Protein AF-A0AAJ2PXZ3-F1 (afdb_monomer_lite)

Structure (mmCIF, N/CA/C/O backbone):
data_AF-A0AAJ2PXZ3-F1
#
_entry.id   AF-A0AAJ2PXZ3-F1
#
loop_
_atom_site.group_PDB
_atom_site.id
_atom_site.type_symbol
_atom_site.label_atom_id
_atom_site.label_alt_id
_atom_site.label_comp_id
_atom_site.label_asym_id
_atom_site.label_entity_id
_atom_site.label_seq_id
_atom_site.pdbx_PDB_ins_code
_atom_site.Cartn_x
_atom_site.Cartn_y
_atom_site.Cartn_z
_atom_site.occupancy
_atom_site.B_iso_or_equiv
_atom_site.auth_seq_id
_atom_site.auth_comp_id
_atom_site.auth_asym_id
_atom_site.auth_atom_id
_atom_site.pdbx_PDB_model_num
ATOM 1 N N . ALA A 1 1 ? -9.334 14.012 -3.898 1.00 64.06 1 ALA A N 1
ATOM 2 C CA . ALA A 1 1 ? -9.046 13.664 -5.308 1.00 64.06 1 ALA A CA 1
ATOM 3 C C . ALA A 1 1 ? -7.714 14.247 -5.793 1.00 64.06 1 ALA A C 1
ATOM 5 O O . ALA A 1 1 ? -6.813 13.466 -6.058 1.00 64.06 1 ALA A O 1
ATOM 6 N N . ARG A 1 2 ? -7.528 15.579 -5.857 1.00 86.06 2 ARG A N 1
ATOM 7 C CA . ARG A 1 2 ? -6.289 16.200 -6.389 1.00 86.06 2 ARG A CA 1
ATOM 8 C C . ARG A 1 2 ? -4.964 15.686 -5.774 1.00 86.06 2 ARG A C 1
ATOM 10 O O . ARG A 1 2 ? -4.062 15.410 -6.557 1.00 86.06 2 ARG A O 1
ATOM 17 N N . PRO A 1 3 ? -4.843 15.476 -4.445 1.00 91.19 3 PRO A N 1
ATOM 18 C CA . PRO A 1 3 ? -3.608 14.946 -3.852 1.00 91.19 3 PRO A CA 1
ATOM 19 C C . PRO A 1 3 ? -3.282 13.513 -4.287 1.00 91.19 3 PRO A C 1
ATOM 21 O O . PRO A 1 3 ? -2.124 13.197 -4.515 1.00 91.19 3 PRO A O 1
ATOM 24 N N . LEU A 1 4 ? -4.299 12.661 -4.464 1.00 95.38 4 LEU A N 1
ATOM 25 C CA . LEU A 1 4 ? -4.106 11.270 -4.884 1.00 95.38 4 LEU A CA 1
ATOM 26 C C . LEU A 1 4 ? -3.567 11.189 -6.313 1.00 95.38 4 LEU A C 1
ATOM 28 O O . LEU A 1 4 ? -2.643 10.431 -6.574 1.00 95.38 4 LEU A O 1
ATOM 32 N N . HIS A 1 5 ? -4.115 11.994 -7.229 1.00 96.44 5 HIS A N 1
ATOM 33 C CA . HIS A 1 5 ? -3.621 12.054 -8.606 1.00 96.44 5 HIS A CA 1
ATOM 34 C C . HIS A 1 5 ? -2.199 12.610 -8.681 1.00 96.44 5 HIS A C 1
ATOM 36 O O . HIS A 1 5 ? -1.403 12.112 -9.468 1.00 96.44 5 HIS A O 1
ATOM 42 N N . HIS A 1 6 ? -1.867 13.607 -7.853 1.00 96.81 6 HIS A N 1
ATOM 43 C CA . HIS A 1 6 ? -0.496 14.108 -7.768 1.00 96.81 6 HIS A CA 1
ATOM 44 C C . HIS A 1 6 ? 0.452 13.024 -7.243 1.00 96.81 6 HIS A C 1
ATOM 46 O O . HIS A 1 6 ? 1.445 12.740 -7.895 1.00 96.81 6 HIS A O 1
ATOM 52 N N . ALA A 1 7 ? 0.100 12.339 -6.152 1.00 97.44 7 ALA A N 1
ATOM 53 C CA . ALA A 1 7 ? 0.884 11.224 -5.620 1.00 97.44 7 ALA A CA 1
ATOM 54 C C . ALA A 1 7 ? 1.100 10.103 -6.647 1.00 97.44 7 ALA A C 1
ATOM 56 O O . ALA A 1 7 ? 2.217 9.629 -6.806 1.00 97.44 7 ALA A O 1
ATOM 57 N N . HIS A 1 8 ? 0.047 9.709 -7.365 1.00 96.94 8 HIS A N 1
ATOM 58 C CA . HIS A 1 8 ? 0.127 8.721 -8.441 1.00 96.94 8 HIS A CA 1
ATOM 59 C C . HIS A 1 8 ? 1.061 9.188 -9.571 1.00 96.94 8 HIS A C 1
ATOM 61 O O . HIS A 1 8 ? 1.874 8.415 -10.074 1.00 96.94 8 HIS A O 1
ATOM 67 N N . HIS A 1 9 ? 0.970 10.462 -9.958 1.00 95.44 9 HIS A N 1
ATOM 68 C CA . HIS A 1 9 ? 1.822 11.031 -10.997 1.00 95.44 9 HIS A CA 1
ATOM 69 C C . HIS A 1 9 ? 3.296 11.088 -10.576 1.00 95.44 9 HIS A C 1
ATOM 71 O O . HIS A 1 9 ? 4.145 10.620 -11.324 1.00 95.44 9 HIS A O 1
ATOM 77 N N . GLU A 1 10 ? 3.606 11.581 -9.372 1.00 95.31 10 GLU A N 1
ATOM 78 C CA . GLU A 1 10 ? 4.978 11.588 -8.835 1.00 95.31 10 GLU A CA 1
ATOM 79 C C . GLU A 1 10 ? 5.549 10.173 -8.753 1.00 95.31 10 GLU A C 1
ATOM 81 O O . GLU A 1 10 ? 6.692 9.946 -9.142 1.00 95.31 10 GLU A O 1
ATOM 86 N N . LEU A 1 11 ? 4.735 9.204 -8.322 1.00 95.00 11 LEU A N 1
ATOM 87 C CA . LEU A 1 11 ? 5.163 7.812 -8.242 1.00 95.00 11 LEU A CA 1
ATOM 88 C C . LEU A 1 11 ? 5.492 7.242 -9.630 1.00 95.00 11 LEU A C 1
ATOM 90 O O . LEU A 1 11 ? 6.499 6.557 -9.778 1.00 95.00 11 LEU A O 1
ATOM 94 N N . THR A 1 12 ? 4.718 7.608 -10.658 1.00 93.88 12 THR A N 1
ATOM 95 C CA . THR 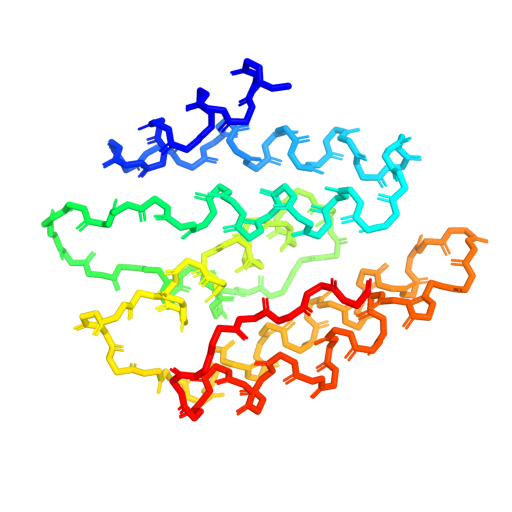A 1 12 ? 5.012 7.259 -12.064 1.00 93.88 12 THR A CA 1
ATOM 96 C C . THR A 1 12 ? 6.359 7.826 -12.528 1.00 93.88 12 THR A C 1
ATOM 98 O O . THR A 1 12 ? 7.051 7.211 -13.333 1.00 93.88 12 THR A O 1
ATOM 101 N N . LEU A 1 13 ? 6.755 8.991 -12.005 1.00 92.25 13 LEU A N 1
ATOM 102 C CA . LEU A 1 13 ? 8.053 9.624 -12.268 1.00 92.25 13 LEU A CA 1
ATOM 103 C C . LEU A 1 13 ? 9.192 9.046 -11.404 1.00 92.25 13 LEU A C 1
ATOM 105 O O . LEU A 1 13 ? 10.304 9.570 -11.434 1.00 92.25 13 LEU A O 1
ATOM 109 N N . GLY A 1 14 ? 8.931 7.996 -10.619 1.00 91.56 14 GLY A N 1
ATOM 110 C CA . GLY A 1 14 ? 9.907 7.384 -9.718 1.00 91.56 14 GLY A CA 1
ATOM 111 C C . GLY A 1 14 ? 10.099 8.133 -8.395 1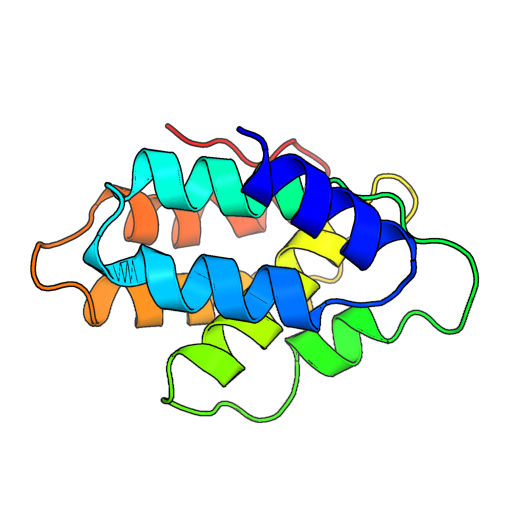.00 91.56 14 GLY A C 1
ATOM 112 O O . GLY A 1 14 ? 11.049 7.844 -7.669 1.00 91.56 14 GLY A O 1
ATOM 113 N N . ASN A 1 15 ? 9.216 9.079 -8.055 1.00 93.56 15 ASN A N 1
ATOM 114 C CA . ASN A 1 15 ? 9.280 9.856 -6.819 1.00 93.56 15 ASN A CA 1
ATOM 115 C C . ASN A 1 15 ? 8.190 9.425 -5.814 1.00 93.56 15 ASN A C 1
ATOM 117 O O . ASN A 1 15 ? 7.045 9.883 -5.891 1.00 93.56 15 ASN A O 1
ATOM 121 N N . PRO A 1 16 ? 8.514 8.577 -4.821 1.00 95.62 16 PRO A N 1
ATOM 122 C CA . PRO A 1 16 ? 7.530 8.104 -3.854 1.00 95.62 16 PRO A CA 1
ATOM 123 C C . PRO A 1 16 ? 7.290 9.074 -2.687 1.00 95.62 16 PRO A C 1
ATOM 125 O O . PRO A 1 16 ? 6.358 8.864 -1.908 1.00 95.62 16 PRO A O 1
ATOM 128 N N . ASP A 1 17 ? 8.099 10.121 -2.518 1.00 97.00 17 ASP A N 1
ATOM 129 C CA . ASP A 1 17 ? 8.151 10.880 -1.261 1.00 97.00 17 ASP A CA 1
ATOM 130 C C . ASP A 1 17 ? 6.838 11.609 -0.954 1.00 97.00 17 ASP A C 1
ATOM 132 O O . ASP A 1 17 ? 6.365 11.605 0.191 1.00 97.00 17 ASP A O 1
ATOM 136 N N . PHE A 1 18 ? 6.190 12.172 -1.978 1.00 97.62 18 PHE A N 1
ATOM 137 C CA . PHE A 1 18 ? 4.884 12.806 -1.811 1.00 97.62 18 PHE A CA 1
ATOM 138 C C . PHE A 1 18 ? 3.809 11.785 -1.417 1.00 97.62 18 PHE A C 1
ATOM 140 O O . PHE A 1 18 ? 3.026 12.036 -0.501 1.00 97.62 18 PHE A O 1
ATOM 147 N N . ALA A 1 19 ? 3.791 10.614 -2.061 1.00 98.06 19 ALA A N 1
ATOM 148 C CA . ALA A 1 19 ? 2.851 9.541 -1.751 1.00 98.06 19 ALA A CA 1
ATOM 149 C C . ALA A 1 19 ? 2.995 9.056 -0.300 1.00 98.06 19 ALA A C 1
ATOM 151 O O . ALA A 1 19 ? 2.001 8.961 0.422 1.00 98.06 19 ALA A O 1
ATOM 152 N N . ILE A 1 20 ? 4.228 8.809 0.151 1.00 98.44 20 ILE A N 1
ATOM 153 C CA . ILE A 1 20 ? 4.518 8.351 1.518 1.00 98.44 20 ILE A CA 1
ATOM 154 C C . ILE A 1 20 ? 4.109 9.419 2.534 1.00 98.44 20 ILE A C 1
ATOM 156 O O . ILE A 1 20 ? 3.470 9.106 3.543 1.00 98.44 20 ILE A O 1
ATOM 160 N N . THR A 1 21 ? 4.439 10.682 2.260 1.00 98.25 21 THR A N 1
ATOM 161 C CA . THR A 1 21 ? 4.067 11.817 3.114 1.00 98.25 21 THR A CA 1
ATOM 162 C C . THR A 1 21 ? 2.550 11.949 3.217 1.00 98.25 21 THR A C 1
ATOM 164 O O . THR A 1 21 ? 2.018 12.043 4.322 1.00 98.25 21 THR A O 1
ATOM 167 N N . HIS A 1 22 ? 1.841 11.879 2.089 1.00 97.38 22 HIS A N 1
ATOM 168 C CA . HIS A 1 22 ? 0.385 11.968 2.043 1.00 97.38 22 HIS A CA 1
ATOM 169 C C . HIS A 1 22 ? -0.298 10.824 2.808 1.00 97.38 22 HIS A C 1
ATOM 171 O O . HIS A 1 22 ? -1.182 11.068 3.632 1.00 97.38 22 HIS A O 1
ATOM 177 N N . LEU A 1 23 ? 0.131 9.580 2.582 1.00 97.88 23 LEU A N 1
ATOM 178 C CA . LEU A 1 23 ? -0.409 8.402 3.268 1.00 97.88 23 LEU A CA 1
ATOM 179 C C . LEU A 1 23 ? -0.110 8.419 4.774 1.00 97.88 23 LEU A C 1
ATOM 181 O O . LEU A 1 23 ? -0.957 8.015 5.567 1.00 97.88 23 LEU A O 1
ATOM 185 N N . SER A 1 24 ? 1.064 8.913 5.178 1.00 97.06 24 SER A N 1
ATOM 186 C CA . SER A 1 24 ? 1.425 9.047 6.596 1.00 97.06 24 SER A CA 1
ATOM 187 C C . SER A 1 24 ? 0.600 10.131 7.291 1.00 97.06 24 SER A C 1
ATOM 189 O O . SER A 1 24 ? 0.104 9.906 8.391 1.00 97.06 24 SER A O 1
ATOM 191 N N . ALA A 1 25 ? 0.419 11.289 6.649 1.00 96.12 25 ALA A N 1
ATOM 192 C CA . ALA A 1 25 ? -0.352 12.402 7.203 1.00 96.12 25 ALA A CA 1
ATOM 193 C C . ALA A 1 25 ? -1.835 12.044 7.379 1.00 96.12 25 ALA A C 1
ATOM 195 O O . ALA A 1 25 ? -2.443 12.362 8.393 1.00 96.12 25 ALA A O 1
ATOM 196 N N . THR A 1 26 ? -2.404 11.312 6.420 1.00 95.12 26 THR A N 1
ATOM 197 C CA . THR A 1 26 ? -3.824 10.929 6.441 1.00 95.12 26 THR A CA 1
ATOM 198 C C . THR A 1 26 ? -4.122 9.686 7.282 1.00 95.12 26 THR A C 1
ATOM 200 O O . THR A 1 26 ? -5.285 9.307 7.401 1.00 95.12 26 THR A O 1
ATOM 203 N N . TRP A 1 27 ? -3.110 9.054 7.892 1.00 93.62 27 TRP A N 1
ATOM 204 C CA . TRP A 1 27 ? -3.247 7.786 8.617 1.00 93.62 27 TRP A CA 1
ATOM 205 C C . TRP A 1 27 ? -4.326 7.820 9.705 1.00 93.62 27 TRP A C 1
ATOM 207 O O . TRP A 1 27 ? -5.206 6.961 9.724 1.00 93.62 27 TRP A O 1
ATOM 217 N N . CYS A 1 28 ? -4.285 8.819 10.590 1.00 89.62 28 CYS A N 1
ATOM 218 C CA . CYS A 1 28 ? -5.251 8.960 11.685 1.00 89.62 28 CYS A CA 1
ATOM 219 C C . CYS A 1 28 ? -6.519 9.731 11.284 1.00 89.62 28 CYS A C 1
ATOM 221 O O . CYS A 1 28 ? -7.512 9.669 12.004 1.00 89.62 28 CYS A O 1
ATOM 223 N N . GLU A 1 29 ? -6.487 10.462 10.169 1.00 90.38 29 GLU A N 1
ATOM 224 C CA . GLU A 1 29 ? -7.562 11.371 9.751 1.00 90.38 29 GLU A CA 1
ATOM 225 C C . GLU A 1 29 ? -8.592 10.689 8.845 1.00 90.38 29 GLU A C 1
ATOM 227 O O . GLU A 1 29 ? -9.794 10.905 8.988 1.00 90.38 29 GLU A O 1
ATOM 232 N N . ALA A 1 30 ? -8.129 9.868 7.899 1.00 90.38 30 ALA A N 1
ATOM 233 C CA . ALA A 1 30 ? -8.995 9.159 6.968 1.00 90.38 30 ALA A CA 1
ATOM 234 C C . ALA A 1 30 ? -9.571 7.904 7.621 1.00 90.38 30 ALA A C 1
ATOM 236 O O . ALA A 1 30 ? -8.871 7.216 8.364 1.00 90.38 30 ALA A O 1
ATOM 237 N N . ASP A 1 31 ? -10.816 7.545 7.298 1.00 91.00 31 ASP A N 1
ATOM 238 C CA . ASP A 1 31 ? -11.320 6.222 7.651 1.00 91.00 31 ASP A CA 1
ATOM 239 C C . ASP A 1 31 ? -10.483 5.122 6.954 1.00 91.00 31 ASP A C 1
ATOM 241 O O . ASP A 1 31 ? -9.911 5.352 5.878 1.00 91.00 31 ASP A O 1
ATOM 245 N N . PRO A 1 32 ? -10.413 3.912 7.531 1.00 92.12 32 PRO A N 1
ATOM 246 C CA . PRO A 1 32 ? -9.552 2.837 7.034 1.00 92.12 32 PRO A CA 1
ATOM 247 C C . PRO A 1 32 ? -9.791 2.467 5.574 1.00 92.12 32 PRO A C 1
ATOM 249 O O . PRO A 1 32 ? -8.857 2.180 4.823 1.00 92.12 32 PRO A O 1
ATOM 252 N N . ARG A 1 33 ? -11.058 2.495 5.151 1.00 93.56 33 ARG A N 1
ATOM 253 C CA . ARG A 1 33 ? -11.447 2.130 3.794 1.00 93.56 33 ARG A CA 1
ATOM 254 C C . ARG A 1 33 ? -10.941 3.163 2.803 1.00 93.56 33 ARG A C 1
ATOM 256 O O . ARG A 1 33 ? -10.405 2.797 1.757 1.00 93.56 33 ARG A O 1
ATOM 263 N N . THR A 1 34 ? -11.107 4.443 3.119 1.00 94.75 34 THR A N 1
ATOM 264 C CA . THR A 1 34 ? -10.590 5.544 2.302 1.00 94.75 34 THR A CA 1
ATOM 265 C C . THR A 1 34 ? -9.068 5.515 2.230 1.00 94.75 34 THR A C 1
ATOM 267 O O . THR A 1 34 ? -8.510 5.709 1.147 1.00 94.75 34 THR A O 1
ATOM 270 N N . TRP A 1 35 ? -8.390 5.207 3.337 1.00 96.06 35 TRP A N 1
ATOM 271 C CA . TRP A 1 35 ? -6.934 5.089 3.358 1.00 96.06 35 TRP A CA 1
ATOM 272 C C . TRP A 1 35 ? -6.435 3.926 2.482 1.00 96.06 35 TRP A C 1
ATOM 274 O O . TRP A 1 35 ? -5.591 4.136 1.611 1.00 96.06 35 TRP A O 1
ATOM 284 N N . LEU A 1 36 ? -7.024 2.730 2.607 1.00 96.62 36 LEU A N 1
ATOM 285 C CA . LEU A 1 36 ? -6.673 1.571 1.772 1.00 96.62 36 LEU A CA 1
ATOM 286 C C . LEU A 1 36 ? -6.964 1.805 0.285 1.00 96.62 36 LEU A C 1
ATOM 288 O O . LEU A 1 36 ? -6.140 1.468 -0.563 1.00 96.62 36 LEU A O 1
ATOM 292 N N . LYS A 1 37 ? -8.101 2.432 -0.051 1.00 96.69 37 LYS A N 1
ATOM 293 C CA . LYS A 1 37 ? -8.403 2.836 -1.437 1.00 96.69 37 LYS A CA 1
ATOM 294 C C . LYS A 1 37 ? -7.368 3.815 -1.982 1.00 96.69 37 LYS A C 1
ATOM 296 O O . LYS A 1 37 ? -6.985 3.701 -3.141 1.00 96.69 37 LYS A O 1
ATOM 301 N N . SER A 1 38 ? -6.924 4.760 -1.156 1.00 97.50 38 SER A N 1
ATOM 302 C CA . SER A 1 38 ? -5.898 5.735 -1.530 1.00 97.50 38 SER A CA 1
ATOM 303 C C . SER A 1 38 ? -4.558 5.051 -1.796 1.00 97.50 38 SER A C 1
ATOM 305 O O . SER A 1 38 ? -3.945 5.323 -2.823 1.00 97.50 38 SER A O 1
ATOM 307 N N . LEU A 1 39 ? -4.145 4.119 -0.931 1.00 98.00 39 LEU A N 1
ATOM 308 C CA . LEU A 1 39 ? -2.940 3.307 -1.116 1.00 98.00 39 LEU A CA 1
ATOM 309 C C . LEU A 1 39 ? -2.981 2.524 -2.435 1.00 98.00 39 LEU A C 1
ATOM 311 O O . LEU A 1 39 ? -2.068 2.665 -3.241 1.00 98.00 39 LEU A O 1
ATOM 315 N N . VAL A 1 40 ? -4.051 1.758 -2.681 1.00 97.44 40 VAL A N 1
ATOM 316 C CA . VAL A 1 40 ? -4.202 0.959 -3.914 1.00 97.44 40 VAL A CA 1
ATOM 317 C C . VAL A 1 40 ? -4.231 1.853 -5.155 1.00 97.44 40 VAL A C 1
ATOM 319 O O . VAL A 1 40 ? -3.585 1.549 -6.152 1.00 97.44 40 VAL A O 1
ATOM 322 N N . PHE A 1 41 ? -4.940 2.984 -5.101 1.00 97.19 41 PHE A N 1
ATOM 323 C CA . PHE A 1 41 ? -4.991 3.926 -6.217 1.00 97.19 41 PHE A CA 1
ATOM 324 C C . PHE A 1 41 ? -3.613 4.522 -6.536 1.00 97.19 41 PHE A C 1
ATOM 326 O O . PHE A 1 41 ? -3.209 4.565 -7.697 1.00 97.19 41 PHE A O 1
ATOM 333 N N . ILE A 1 42 ? -2.874 4.972 -5.521 1.00 97.75 42 ILE A N 1
ATOM 334 C CA . ILE A 1 42 ? -1.536 5.537 -5.715 1.00 97.75 42 ILE A CA 1
ATOM 335 C C . ILE A 1 42 ? -0.585 4.465 -6.257 1.00 97.75 42 ILE A C 1
ATOM 337 O O . ILE A 1 42 ? 0.087 4.708 -7.252 1.00 97.75 42 ILE A O 1
ATOM 341 N N . ALA A 1 43 ? -0.585 3.272 -5.657 1.00 96.75 43 ALA A N 1
ATOM 342 C CA . ALA A 1 43 ? 0.270 2.151 -6.043 1.00 96.75 43 ALA A CA 1
ATOM 343 C C . ALA A 1 43 ? -0.062 1.550 -7.420 1.00 96.75 43 ALA A C 1
ATOM 345 O O . ALA A 1 43 ? 0.736 0.797 -7.958 1.00 96.75 43 ALA A O 1
ATOM 346 N N . SER A 1 44 ? -1.202 1.902 -8.023 1.00 95.38 44 SER A N 1
ATOM 347 C CA . SER A 1 44 ? -1.503 1.547 -9.418 1.00 95.38 44 SER A CA 1
ATOM 348 C C . SER A 1 44 ? -0.733 2.383 -10.452 1.00 95.38 44 SER A C 1
ATOM 350 O O . SER A 1 44 ? -0.961 2.231 -11.652 1.00 95.38 44 SER A O 1
ATOM 352 N N . ALA A 1 45 ? 0.142 3.293 -10.006 1.00 95.00 45 ALA A N 1
ATOM 353 C CA . ALA A 1 45 ? 1.022 4.051 -10.883 1.00 95.00 45 ALA A CA 1
ATOM 354 C C . ALA A 1 45 ? 1.868 3.109 -11.756 1.00 95.00 45 ALA A C 1
ATOM 356 O O . ALA A 1 45 ? 2.435 2.146 -11.234 1.00 95.00 45 ALA A O 1
ATOM 357 N N . PRO A 1 46 ? 2.001 3.371 -13.066 1.00 92.06 46 PRO A N 1
ATOM 358 C CA . PRO A 1 46 ? 2.938 2.631 -13.897 1.00 92.06 46 PRO A CA 1
ATOM 359 C C . PRO A 1 46 ? 4.363 2.781 -13.363 1.00 92.06 46 PRO A C 1
ATOM 361 O O . PRO A 1 46 ? 4.772 3.875 -12.976 1.00 92.06 46 PRO A O 1
ATOM 364 N N . TYR A 1 47 ? 5.130 1.697 -13.377 1.00 86.88 47 TYR A N 1
ATOM 365 C CA . TYR A 1 47 ? 6.565 1.769 -13.151 1.00 86.88 47 TYR A CA 1
ATOM 366 C C . TYR A 1 47 ? 7.274 1.981 -14.491 1.00 86.88 47 TYR A C 1
ATOM 368 O O . TYR A 1 47 ? 7.184 1.140 -15.387 1.00 86.88 47 TYR A O 1
ATOM 376 N N . ALA A 1 48 ? 7.932 3.129 -14.652 1.00 75.94 48 ALA A N 1
ATOM 377 C CA . ALA A 1 48 ? 8.739 3.421 -15.830 1.00 75.94 48 ALA A CA 1
ATOM 378 C C . ALA A 1 48 ? 10.184 2.943 -15.606 1.00 75.94 48 ALA A C 1
ATOM 380 O O . ALA A 1 48 ? 10.766 3.246 -14.572 1.00 75.94 48 ALA A O 1
ATOM 381 N N . ASP A 1 49 ? 10.692 2.193 -16.587 1.00 68.31 49 ASP A N 1
ATOM 382 C CA . ASP A 1 49 ? 12.042 1.636 -16.790 1.00 68.31 49 ASP A CA 1
ATOM 383 C C . ASP A 1 49 ? 13.153 1.937 -15.755 1.00 68.31 49 ASP A C 1
ATOM 385 O O . ASP A 1 49 ? 13.454 3.084 -15.425 1.00 68.31 49 ASP A O 1
ATOM 389 N N . GLY A 1 50 ? 13.869 0.884 -15.349 1.00 74.62 50 GLY A N 1
ATOM 390 C CA . GLY A 1 50 ? 15.028 0.940 -14.452 1.00 74.62 50 GLY A CA 1
ATOM 391 C C . GLY A 1 50 ? 15.221 -0.370 -13.675 1.00 74.62 50 GLY A C 1
ATOM 392 O O . GLY A 1 50 ? 14.402 -1.282 -13.801 1.00 74.62 50 GLY A O 1
ATOM 393 N N . PRO A 1 51 ? 16.301 -0.505 -12.881 1.00 81.19 51 PRO A N 1
ATOM 394 C CA . PRO A 1 51 ? 16.406 -1.582 -11.901 1.00 81.19 51 PRO A CA 1
ATOM 395 C C . PRO A 1 51 ? 15.222 -1.529 -10.928 1.00 81.19 51 PRO A C 1
ATOM 397 O O . PRO A 1 51 ? 15.029 -0.523 -10.243 1.00 81.19 51 PRO A O 1
ATOM 400 N N . ASP A 1 52 ? 14.427 -2.601 -10.879 1.00 86.31 52 ASP A N 1
ATOM 401 C CA . ASP A 1 52 ? 13.251 -2.668 -10.012 1.00 86.31 52 ASP A CA 1
ATOM 402 C C . ASP A 1 52 ? 13.645 -2.840 -8.538 1.00 86.31 52 ASP A C 1
ATOM 404 O O . ASP A 1 52 ? 13.709 -3.942 -7.992 1.00 86.31 52 ASP A O 1
ATOM 408 N N . ASP A 1 53 ? 13.894 -1.712 -7.879 1.00 91.19 53 ASP A N 1
ATOM 409 C CA . ASP A 1 53 ? 14.246 -1.658 -6.463 1.00 91.19 53 ASP A CA 1
ATOM 410 C C . ASP A 1 53 ? 13.021 -1.742 -5.533 1.00 91.19 53 ASP A C 1
ATOM 412 O O . ASP A 1 53 ? 13.180 -1.693 -4.307 1.00 91.19 53 ASP A O 1
ATOM 416 N N . ARG A 1 54 ? 11.788 -1.873 -6.060 1.00 94.19 54 ARG A N 1
ATOM 417 C CA . ARG A 1 54 ? 10.569 -1.869 -5.228 1.00 94.19 54 ARG A CA 1
ATOM 418 C C . ARG A 1 54 ? 10.580 -3.000 -4.203 1.00 94.19 54 ARG A C 1
ATOM 420 O O . ARG A 1 54 ? 10.292 -2.748 -3.030 1.00 94.19 54 ARG A O 1
ATOM 427 N N . GLY A 1 55 ? 11.010 -4.195 -4.605 1.00 95.00 55 GLY A N 1
ATOM 428 C CA . GLY A 1 55 ? 11.147 -5.348 -3.710 1.00 95.00 55 GLY A CA 1
ATOM 429 C C . GLY A 1 55 ? 12.201 -5.126 -2.637 1.00 95.00 55 GLY A C 1
ATOM 430 O O . GLY A 1 55 ? 11.930 -5.304 -1.450 1.00 95.00 55 GLY A O 1
ATOM 431 N N . THR A 1 56 ? 13.371 -4.618 -3.022 1.00 95.88 56 THR A N 1
ATOM 432 C CA . THR A 1 56 ? 14.450 -4.268 -2.087 1.00 95.88 56 THR A CA 1
ATOM 433 C C . THR A 1 56 ? 13.983 -3.256 -1.039 1.00 95.88 56 THR A C 1
ATOM 435 O O . THR A 1 56 ? 14.233 -3.429 0.157 1.00 95.88 56 THR A O 1
ATOM 438 N N . VAL A 1 57 ? 13.259 -2.210 -1.456 1.00 96.38 57 VAL A N 1
ATOM 439 C CA . VAL A 1 57 ? 12.712 -1.204 -0.535 1.00 96.38 57 VAL A CA 1
ATOM 440 C C . VAL A 1 57 ? 11.640 -1.810 0.366 1.00 96.38 57 VAL A C 1
ATOM 442 O O . VAL A 1 57 ? 11.667 -1.564 1.572 1.00 96.38 57 VAL A O 1
ATOM 445 N N . ALA A 1 58 ? 10.725 -2.616 -0.180 1.00 97.44 58 ALA A N 1
ATOM 446 C CA . ALA A 1 58 ? 9.689 -3.299 0.590 1.00 97.44 58 ALA A CA 1
ATOM 447 C C . ALA A 1 58 ? 10.292 -4.199 1.681 1.00 97.44 58 ALA A C 1
ATOM 449 O O . ALA A 1 58 ? 9.885 -4.132 2.845 1.00 97.44 58 ALA A O 1
ATOM 450 N N . LEU A 1 59 ? 11.303 -4.995 1.328 1.00 97.69 59 LEU A N 1
ATOM 451 C CA . LEU A 1 59 ? 11.977 -5.941 2.218 1.00 97.69 59 LEU A CA 1
ATOM 452 C C . LEU A 1 59 ? 12.957 -5.282 3.197 1.00 97.69 59 LEU A C 1
ATOM 454 O O . LEU A 1 59 ? 13.368 -5.932 4.162 1.00 97.69 59 LEU A O 1
ATOM 458 N N . GLY A 1 60 ? 13.269 -3.996 3.010 1.00 96.12 60 GLY A N 1
ATOM 459 C CA . GLY A 1 60 ? 14.198 -3.225 3.831 1.00 96.12 60 GLY A CA 1
ATOM 460 C C . GLY A 1 60 ? 13.955 -3.333 5.343 1.00 96.12 60 GLY A C 1
ATOM 461 O O . GLY A 1 60 ? 12.868 -3.680 5.815 1.00 96.12 60 GLY A O 1
ATOM 462 N N . ARG A 1 61 ? 14.989 -3.034 6.138 1.00 94.00 61 ARG A N 1
ATOM 463 C CA . ARG A 1 61 ? 14.988 -3.249 7.596 1.00 94.00 61 ARG A CA 1
ATOM 464 C C . ARG A 1 61 ? 13.701 -2.709 8.257 1.00 94.00 61 ARG A C 1
ATOM 466 O O . ARG A 1 61 ? 13.347 -1.552 8.024 1.00 94.00 61 ARG A O 1
ATOM 473 N N . PRO A 1 62 ? 12.996 -3.522 9.073 1.00 89.38 62 PRO A N 1
ATOM 474 C CA . PRO A 1 62 ? 11.823 -3.055 9.801 1.00 89.38 62 PRO A CA 1
ATOM 475 C C . PRO A 1 62 ? 12.158 -1.851 10.687 1.00 89.38 62 PRO A C 1
ATOM 477 O O . PRO A 1 62 ? 13.165 -1.851 11.394 1.00 89.38 62 PRO A O 1
ATOM 480 N N . ASP A 1 63 ? 11.276 -0.859 10.662 1.00 91.44 63 ASP A N 1
ATOM 481 C CA . ASP A 1 63 ? 11.324 0.346 11.491 1.00 91.44 63 ASP A CA 1
ATOM 482 C C . ASP A 1 63 ? 9.898 0.607 12.006 1.00 91.44 63 ASP A C 1
ATOM 484 O O . ASP A 1 63 ? 8.965 0.564 11.187 1.00 91.44 63 ASP A O 1
ATOM 488 N N . PRO A 1 64 ? 9.707 0.798 13.329 1.00 88.88 64 PRO A N 1
ATOM 489 C CA . PRO A 1 64 ? 8.392 1.010 13.926 1.00 88.88 64 PRO A CA 1
ATOM 490 C C . PRO A 1 64 ? 7.761 2.369 13.593 1.00 88.88 64 PRO A C 1
ATOM 492 O O . PRO A 1 64 ? 6.557 2.527 13.798 1.00 88.88 64 PRO A O 1
ATOM 495 N N . ALA A 1 65 ? 8.526 3.347 13.100 1.00 95.00 65 ALA A N 1
ATOM 496 C CA . ALA A 1 65 ? 7.991 4.645 12.719 1.00 95.00 65 ALA A CA 1
ATOM 497 C C . ALA A 1 65 ? 7.023 4.525 11.526 1.00 95.00 65 ALA A C 1
ATOM 499 O O . ALA A 1 65 ? 7.262 3.786 10.566 1.00 95.00 65 ALA A O 1
ATOM 500 N N . LEU A 1 66 ? 5.930 5.299 11.572 1.00 95.56 66 LEU A N 1
ATOM 501 C CA . LEU A 1 66 ? 4.854 5.244 10.577 1.00 95.56 66 LEU A CA 1
ATOM 502 C C . LEU A 1 66 ? 5.363 5.515 9.157 1.00 95.56 66 LEU A C 1
ATOM 504 O O . LEU A 1 66 ? 5.041 4.766 8.243 1.00 95.56 66 LEU A O 1
ATOM 508 N N . HIS A 1 67 ? 6.177 6.554 8.971 1.00 96.69 67 HIS A N 1
ATOM 509 C CA . HIS A 1 67 ? 6.617 6.974 7.641 1.00 96.69 67 HIS A CA 1
ATOM 510 C C . HIS A 1 67 ? 7.480 5.904 6.928 1.00 96.69 67 HIS A C 1
ATOM 512 O O . HIS A 1 67 ? 7.119 5.499 5.821 1.00 96.69 67 HIS A O 1
ATOM 518 N N . PRO A 1 68 ? 8.543 5.337 7.543 1.00 97.00 68 PRO A N 1
ATOM 519 C CA . PRO A 1 68 ? 9.252 4.181 6.981 1.00 97.00 68 PRO A CA 1
ATOM 520 C C . PRO A 1 68 ? 8.368 2.948 6.747 1.00 97.00 68 PRO A C 1
ATOM 522 O O . PRO A 1 68 ? 8.556 2.232 5.764 1.00 97.00 68 PRO A O 1
ATOM 525 N N . ARG A 1 69 ? 7.395 2.687 7.627 1.00 97.12 69 ARG A N 1
ATOM 526 C CA . ARG A 1 69 ? 6.439 1.582 7.463 1.00 97.12 69 ARG A CA 1
ATOM 527 C C . ARG A 1 69 ? 5.546 1.772 6.238 1.00 97.12 69 ARG A C 1
ATOM 529 O O . ARG A 1 69 ? 5.442 0.867 5.414 1.00 97.12 69 ARG A O 1
ATOM 536 N N . VAL A 1 70 ? 4.963 2.958 6.082 1.00 97.81 70 VAL A N 1
ATOM 537 C CA . VAL A 1 70 ? 4.165 3.337 4.908 1.00 97.81 70 VAL A CA 1
ATOM 538 C C . VAL A 1 70 ? 5.007 3.261 3.638 1.00 97.81 70 VAL A C 1
ATOM 540 O O . VAL A 1 70 ? 4.519 2.762 2.630 1.00 97.81 70 VAL A O 1
ATOM 543 N N . ARG A 1 71 ? 6.285 3.666 3.682 1.00 98.19 71 ARG A N 1
ATOM 544 C CA . ARG A 1 71 ? 7.215 3.511 2.553 1.00 98.19 71 ARG A CA 1
ATOM 545 C C . ARG A 1 71 ? 7.338 2.059 2.104 1.00 98.19 71 ARG A C 1
ATOM 547 O O . ARG A 1 71 ? 7.160 1.791 0.917 1.00 98.19 71 ARG A O 1
ATOM 554 N N . ARG A 1 72 ? 7.631 1.137 3.026 1.00 98.31 72 ARG A N 1
ATOM 555 C CA . ARG A 1 72 ? 7.766 -0.294 2.702 1.00 98.31 72 ARG A CA 1
ATOM 556 C C . ARG A 1 72 ? 6.463 -0.870 2.161 1.00 98.31 72 ARG A C 1
ATOM 558 O O . ARG A 1 72 ? 6.481 -1.557 1.146 1.00 98.31 72 ARG A O 1
ATOM 565 N N . LEU A 1 73 ? 5.340 -0.545 2.801 1.00 98.31 73 LEU A N 1
ATOM 566 C CA . LEU A 1 73 ? 4.026 -1.010 2.368 1.00 98.31 73 LEU A CA 1
ATOM 567 C C . LEU A 1 73 ? 3.657 -0.484 0.973 1.00 98.31 73 LEU A C 1
ATOM 569 O O . LEU A 1 73 ? 3.194 -1.261 0.147 1.00 98.31 73 LEU A O 1
ATOM 573 N N . LEU A 1 74 ? 3.900 0.801 0.689 1.00 98.44 74 LEU A N 1
ATOM 574 C CA . LEU A 1 74 ? 3.656 1.387 -0.630 1.00 98.44 74 LEU A CA 1
ATOM 575 C C . LEU A 1 74 ? 4.444 0.655 -1.718 1.00 98.44 74 LEU A C 1
ATOM 577 O O . LEU A 1 74 ? 3.861 0.296 -2.733 1.00 98.44 74 LEU A O 1
ATOM 581 N N . HIS A 1 75 ? 5.738 0.400 -1.501 1.00 97.62 75 HIS A N 1
ATOM 582 C CA . HIS A 1 75 ? 6.568 -0.297 -2.490 1.00 97.62 75 HIS A CA 1
ATOM 583 C C . HIS A 1 75 ? 6.149 -1.761 -2.662 1.00 97.62 75 HIS A C 1
ATOM 585 O O . HIS A 1 75 ? 6.119 -2.246 -3.790 1.00 97.62 75 HIS A O 1
ATOM 591 N N . ALA A 1 76 ? 5.758 -2.437 -1.575 1.00 97.94 76 ALA A N 1
ATOM 592 C CA . ALA A 1 76 ? 5.249 -3.803 -1.643 1.00 97.94 76 ALA A CA 1
ATOM 593 C C . ALA A 1 76 ? 3.975 -3.880 -2.493 1.00 97.94 76 ALA A C 1
ATOM 595 O O . ALA A 1 76 ? 3.904 -4.673 -3.426 1.00 97.94 76 ALA A O 1
ATOM 596 N N . VAL A 1 77 ? 2.990 -3.019 -2.213 1.00 97.81 77 VAL A N 1
ATOM 597 C CA . VAL A 1 77 ? 1.744 -2.965 -2.989 1.00 97.81 77 VAL A CA 1
ATOM 598 C C . VAL A 1 77 ? 2.043 -2.597 -4.440 1.00 97.81 77 VAL A C 1
ATOM 600 O O . VAL A 1 77 ? 1.571 -3.285 -5.334 1.00 97.81 77 VAL A O 1
ATOM 603 N N . TRP A 1 78 ? 2.875 -1.580 -4.680 1.00 95.94 78 TRP A N 1
ATOM 604 C CA . TRP A 1 78 ? 3.217 -1.118 -6.027 1.00 95.94 78 TRP A CA 1
ATOM 605 C C . TRP A 1 78 ? 3.869 -2.210 -6.886 1.00 95.94 78 TRP A C 1
ATOM 607 O O . TRP A 1 78 ? 3.535 -2.350 -8.058 1.00 95.94 78 TRP A O 1
ATOM 617 N N . GLN A 1 79 ? 4.762 -3.027 -6.320 1.00 95.19 79 GLN A N 1
ATOM 618 C CA . GLN A 1 79 ? 5.315 -4.187 -7.023 1.00 95.19 79 GLN A CA 1
ATOM 619 C C . GLN A 1 79 ? 4.270 -5.284 -7.249 1.00 95.19 79 GLN A C 1
ATOM 621 O O . GLN A 1 79 ? 4.137 -5.778 -8.361 1.00 95.19 79 GLN A O 1
ATOM 626 N N . LEU A 1 80 ? 3.523 -5.660 -6.210 1.00 95.50 80 LEU A N 1
ATOM 627 C CA . LEU A 1 80 ? 2.595 -6.792 -6.257 1.00 95.50 80 LEU A CA 1
ATOM 628 C C . LEU A 1 80 ? 1.352 -6.541 -7.121 1.00 95.50 80 LEU A C 1
ATOM 630 O O . LEU A 1 80 ? 0.702 -7.495 -7.538 1.00 95.50 80 LEU A O 1
ATOM 634 N N . THR A 1 81 ? 0.999 -5.278 -7.369 1.00 91.50 81 THR A N 1
ATOM 635 C CA . THR A 1 81 ? -0.118 -4.906 -8.249 1.00 91.50 81 THR A CA 1
ATOM 636 C C . THR A 1 81 ? 0.304 -4.593 -9.681 1.00 91.50 81 THR A C 1
ATOM 638 O O . THR A 1 81 ? -0.561 -4.285 -10.501 1.00 91.50 81 THR A O 1
ATOM 641 N N . ASP A 1 82 ? 1.601 -4.641 -9.992 1.00 91.62 82 ASP A N 1
ATOM 642 C CA . ASP A 1 82 ? 2.099 -4.427 -11.348 1.00 91.62 82 ASP A CA 1
ATOM 643 C C . ASP A 1 82 ? 1.849 -5.686 -12.204 1.00 91.62 82 ASP A C 1
ATOM 645 O O . ASP A 1 82 ? 2.418 -6.740 -11.917 1.00 91.62 82 ASP A O 1
ATOM 649 N N . PRO A 1 83 ? 1.021 -5.618 -13.267 1.00 87.81 83 PRO A N 1
ATOM 650 C CA . PRO A 1 83 ? 0.720 -6.779 -14.105 1.00 87.81 83 PRO A CA 1
ATOM 651 C C . PRO A 1 83 ? 1.921 -7.278 -14.923 1.00 87.81 83 PRO A C 1
ATOM 653 O O . PRO A 1 83 ? 1.838 -8.350 -15.522 1.00 87.81 83 PRO A O 1
ATOM 656 N N . LEU A 1 84 ? 3.007 -6.504 -14.996 1.00 88.00 84 LEU A N 1
ATOM 657 C CA . LEU A 1 84 ? 4.217 -6.847 -15.742 1.00 88.00 84 LEU A CA 1
ATOM 658 C C . LEU A 1 84 ? 5.286 -7.518 -14.869 1.00 88.00 84 LEU A C 1
ATOM 660 O O . LEU A 1 84 ? 6.299 -7.973 -15.400 1.00 88.00 84 LEU A O 1
ATOM 664 N N . VAL A 1 85 ? 5.068 -7.603 -13.554 1.00 88.38 85 VAL A N 1
ATOM 665 C CA . VAL A 1 85 ? 6.021 -8.172 -12.597 1.00 88.38 85 VAL A CA 1
ATOM 666 C C . VAL A 1 85 ? 5.451 -9.452 -11.997 1.00 88.38 85 VAL A C 1
ATOM 668 O O . VAL A 1 85 ? 4.295 -9.512 -11.586 1.00 88.38 85 VAL A O 1
ATOM 671 N N . LEU A 1 86 ? 6.274 -10.503 -11.933 1.00 88.38 86 LEU A N 1
ATOM 672 C CA . LEU A 1 86 ? 5.898 -11.727 -11.231 1.00 88.38 86 LEU A CA 1
ATOM 673 C C . LEU A 1 86 ? 5.837 -11.436 -9.717 1.00 88.38 86 LEU A C 1
ATOM 675 O O . LEU A 1 86 ? 6.844 -10.982 -9.167 1.00 88.38 86 LEU A O 1
ATOM 679 N N . PRO A 1 87 ? 4.709 -11.700 -9.030 1.00 89.25 87 PRO A N 1
ATOM 680 C CA . PRO A 1 87 ? 4.593 -11.439 -7.601 1.00 89.25 87 PRO A CA 1
ATOM 681 C C . PRO A 1 87 ? 5.632 -12.224 -6.797 1.00 89.25 87 PRO A C 1
ATOM 683 O O . PRO A 1 87 ? 5.729 -13.446 -6.918 1.00 89.25 87 PRO A O 1
ATOM 686 N N . ASP A 1 88 ? 6.381 -11.521 -5.950 1.00 93.38 88 ASP A N 1
ATOM 687 C CA . ASP A 1 88 ? 7.353 -12.123 -5.040 1.00 93.38 88 ASP A CA 1
ATOM 688 C C . ASP A 1 88 ? 6.658 -12.535 -3.722 1.00 93.38 88 ASP A C 1
ATOM 690 O O . ASP A 1 88 ? 6.126 -11.667 -3.012 1.00 93.38 88 ASP A O 1
ATOM 694 N N . PRO A 1 89 ? 6.652 -13.834 -3.354 1.00 94.56 89 PRO A N 1
ATOM 695 C CA . PRO A 1 89 ? 6.053 -14.305 -2.107 1.00 94.56 89 PRO A CA 1
ATOM 696 C C . PRO A 1 89 ? 6.642 -13.659 -0.846 1.00 94.56 89 PRO A C 1
ATOM 698 O O . PRO A 1 89 ? 5.922 -13.477 0.137 1.00 94.56 89 PRO A O 1
ATOM 701 N N . GLU A 1 90 ? 7.927 -13.292 -0.848 1.00 96.88 90 GLU A N 1
ATOM 702 C CA . GLU A 1 90 ? 8.556 -12.630 0.298 1.00 96.88 90 GLU A CA 1
ATOM 703 C C . GLU A 1 90 ? 8.024 -11.200 0.463 1.00 96.88 90 GLU A C 1
ATOM 705 O O . GLU A 1 90 ? 7.722 -10.759 1.577 1.00 96.88 90 GLU A O 1
ATOM 710 N N . VAL A 1 91 ? 7.818 -10.493 -0.652 1.00 97.75 91 VAL A N 1
ATOM 711 C CA . VAL A 1 91 ? 7.207 -9.156 -0.666 1.00 97.75 91 VAL A CA 1
ATOM 712 C C . VAL A 1 91 ? 5.739 -9.225 -0.232 1.00 97.75 91 VAL A C 1
ATOM 714 O O . VAL A 1 91 ? 5.287 -8.368 0.532 1.00 97.75 91 VAL A O 1
ATOM 717 N N . ALA A 1 92 ? 5.002 -10.267 -0.630 1.00 97.62 92 ALA A N 1
ATOM 718 C CA . ALA A 1 92 ? 3.627 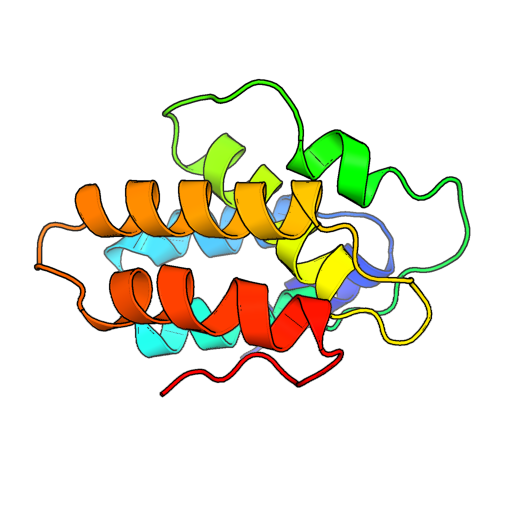-10.504 -0.177 1.00 97.62 92 ALA A CA 1
ATOM 719 C C . ALA A 1 92 ? 3.547 -10.763 1.339 1.00 97.62 92 ALA A C 1
ATOM 721 O O . ALA A 1 92 ? 2.724 -10.167 2.041 1.00 97.62 92 ALA A O 1
ATOM 722 N N . GLU A 1 93 ? 4.449 -11.584 1.874 1.00 97.50 93 GLU A N 1
ATOM 723 C CA . GLU A 1 93 ? 4.564 -11.827 3.314 1.00 97.50 93 GLU A CA 1
ATOM 724 C C . GLU A 1 93 ? 4.971 -10.557 4.080 1.00 97.50 93 GLU A C 1
ATOM 726 O O . GLU A 1 93 ? 4.469 -10.274 5.174 1.00 97.50 93 GLU A O 1
ATOM 731 N N . ARG A 1 94 ? 5.844 -9.729 3.502 1.00 97.50 94 ARG A N 1
ATOM 732 C CA . ARG A 1 94 ? 6.184 -8.422 4.066 1.00 97.50 94 ARG A CA 1
ATOM 733 C C . ARG A 1 94 ? 4.978 -7.479 4.083 1.00 97.50 94 ARG A C 1
ATOM 735 O O . ARG A 1 94 ? 4.739 -6.850 5.115 1.00 97.50 94 ARG A O 1
ATOM 742 N N . MET A 1 95 ? 4.203 -7.405 2.999 1.00 97.94 95 MET A N 1
ATOM 743 C CA . MET A 1 95 ? 2.964 -6.618 2.926 1.00 97.94 95 MET A CA 1
ATOM 744 C C . MET A 1 95 ? 1.994 -7.008 4.050 1.00 97.94 95 MET A C 1
ATOM 746 O O . MET A 1 95 ? 1.501 -6.124 4.757 1.00 97.94 95 MET A O 1
ATOM 750 N N . ARG A 1 96 ? 1.789 -8.315 4.283 1.00 97.88 96 ARG A N 1
ATOM 751 C CA . ARG A 1 96 ? 0.990 -8.823 5.412 1.00 97.88 96 ARG A CA 1
ATOM 752 C C . ARG A 1 96 ? 1.460 -8.240 6.739 1.00 97.88 96 ARG A C 1
ATOM 754 O O . ARG A 1 96 ? 0.661 -7.679 7.486 1.00 97.88 96 ARG A O 1
ATOM 761 N N . ARG A 1 97 ? 2.757 -8.355 7.036 1.00 96.31 97 ARG A N 1
ATOM 762 C CA . ARG A 1 97 ? 3.331 -7.925 8.322 1.00 96.31 97 ARG A CA 1
ATOM 763 C C . ARG A 1 97 ? 3.198 -6.428 8.561 1.00 96.31 97 ARG A C 1
ATOM 765 O O . ARG A 1 97 ? 2.960 -6.029 9.699 1.00 96.31 97 ARG A O 1
ATOM 772 N N . GLU A 1 98 ? 3.384 -5.597 7.537 1.00 96.94 98 GLU A N 1
ATOM 773 C CA . GLU A 1 98 ? 3.220 -4.148 7.698 1.00 96.94 98 GLU A CA 1
ATOM 774 C C . GLU A 1 98 ? 1.745 -3.785 7.934 1.00 96.94 98 GLU A C 1
ATOM 776 O O . GLU A 1 98 ? 1.468 -2.980 8.822 1.00 96.94 98 GLU A O 1
ATOM 781 N N . LEU A 1 99 ? 0.797 -4.418 7.226 1.00 96.06 99 LEU A N 1
ATOM 782 C CA . LEU A 1 99 ? -0.645 -4.224 7.449 1.00 96.06 99 LEU A CA 1
ATOM 783 C C . LEU A 1 99 ? -1.087 -4.681 8.848 1.00 96.06 99 LEU A C 1
ATOM 785 O O . LEU A 1 99 ? -1.835 -3.967 9.513 1.00 96.06 99 LEU A O 1
ATOM 789 N N . GLU A 1 100 ? -0.589 -5.822 9.335 1.00 94.75 100 GLU A N 1
ATOM 790 C CA . GLU A 1 100 ? -0.857 -6.298 10.701 1.00 94.75 100 GLU A CA 1
ATOM 791 C C . GLU A 1 100 ? -0.352 -5.309 11.754 1.00 94.75 100 GLU A C 1
ATOM 793 O O . GLU A 1 100 ? -1.091 -4.930 12.663 1.00 94.75 100 GLU A O 1
ATOM 798 N N . GLN A 1 101 ? 0.886 -4.835 11.613 1.00 93.12 101 GLN A N 1
ATOM 799 C CA . GLN A 1 101 ? 1.452 -3.858 12.541 1.00 93.12 101 GLN A CA 1
ATOM 800 C C . GLN A 1 101 ? 0.709 -2.523 12.491 1.00 93.12 101 GLN A C 1
ATOM 802 O O . GLN A 1 101 ? 0.487 -1.909 13.530 1.00 93.12 101 GLN A O 1
ATOM 807 N N . LEU A 1 102 ? 0.318 -2.068 11.299 1.00 93.19 102 LEU A N 1
ATOM 808 C CA . LEU A 1 102 ? -0.505 -0.876 11.140 1.00 93.19 102 LEU A CA 1
ATOM 809 C C . LEU A 1 102 ? -1.860 -1.042 11.840 1.00 93.19 102 LEU A C 1
ATOM 811 O O . LEU A 1 102 ? -2.238 -0.168 12.620 1.00 93.19 102 LEU A O 1
ATOM 815 N N . SER A 1 103 ? -2.537 -2.178 11.642 1.00 91.94 103 SER A N 1
ATOM 816 C CA . SER A 1 103 ? -3.824 -2.471 12.288 1.00 91.94 103 SER A CA 1
ATOM 817 C C . SER A 1 103 ? -3.733 -2.389 13.815 1.00 91.94 103 SER A C 1
ATOM 819 O O . SER A 1 103 ? -4.575 -1.760 14.445 1.00 91.94 103 SER A O 1
ATOM 821 N N . ALA A 1 104 ? -2.643 -2.901 14.399 1.00 90.31 104 ALA A N 1
ATOM 822 C CA . ALA A 1 104 ? -2.414 -2.894 15.842 1.00 90.31 104 ALA A CA 1
ATOM 823 C C . ALA A 1 104 ? -2.115 -1.498 16.422 1.00 90.31 104 ALA A C 1
ATOM 825 O O . ALA A 1 104 ? -2.218 -1.296 17.628 1.00 90.31 104 ALA A O 1
ATOM 826 N N . THR A 1 105 ? -1.709 -0.535 15.588 1.00 88.62 105 THR A N 1
ATOM 827 C CA . THR A 1 105 ? -1.392 0.836 16.033 1.00 88.62 105 THR A CA 1
ATOM 828 C C . THR A 1 105 ? -2.571 1.798 15.953 1.00 88.62 105 THR A C 1
ATOM 830 O O . THR A 1 105 ? -2.457 2.941 16.398 1.00 88.62 105 THR A O 1
ATOM 833 N N . ARG A 1 106 ? -3.697 1.378 15.366 1.00 81.56 106 ARG A N 1
ATOM 834 C CA . ARG A 1 106 ? -4.858 2.248 15.206 1.00 81.56 106 ARG A CA 1
ATOM 835 C C . ARG A 1 106 ? -5.702 2.241 16.495 1.00 81.56 106 ARG A C 1
ATOM 837 O O . ARG A 1 106 ? -5.935 1.172 17.044 1.00 81.56 106 ARG A O 1
ATOM 844 N N . PRO A 1 107 ? -6.192 3.398 16.987 1.00 67.62 107 PRO A N 1
ATOM 845 C CA . PRO A 1 107 ? -6.954 3.469 18.245 1.00 67.62 107 PRO A C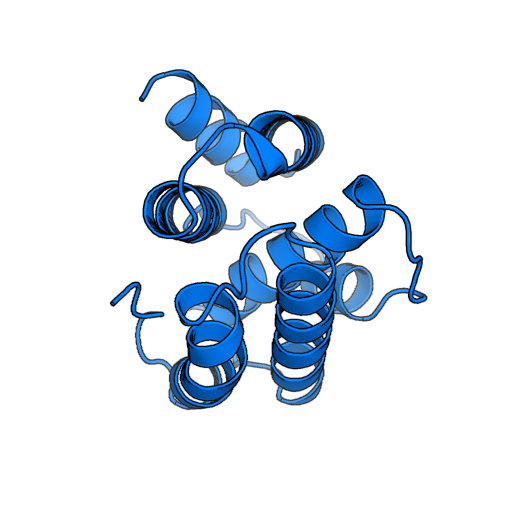A 1
ATOM 846 C C . PRO A 1 107 ? -8.293 2.714 18.258 1.00 67.62 107 PRO A C 1
ATOM 848 O O . PRO A 1 107 ? -8.850 2.485 19.327 1.00 67.62 107 PRO A O 1
ATOM 851 N N . ALA A 1 108 ? -8.831 2.367 17.088 1.00 65.38 108 ALA A N 1
ATOM 852 C CA . ALA A 1 108 ? -9.996 1.504 16.940 1.00 65.38 108 ALA A CA 1
ATOM 853 C C . ALA A 1 108 ? -9.527 0.179 16.333 1.00 65.38 108 ALA A C 1
ATOM 855 O O . ALA A 1 108 ? -8.757 0.226 15.372 1.00 65.38 108 ALA A O 1
ATOM 856 N N . ASP A 1 109 ? -10.000 -0.955 16.866 1.00 61.41 109 ASP A N 1
ATOM 857 C CA . ASP A 1 109 ? -9.750 -2.291 16.309 1.00 61.41 109 ASP A CA 1
ATOM 858 C C . ASP A 1 109 ? -10.183 -2.321 14.840 1.00 61.41 109 ASP A C 1
ATOM 860 O O . ASP A 1 109 ? -11.361 -2.464 14.495 1.00 61.41 109 ASP A O 1
ATOM 864 N N . ASP A 1 110 ? -9.212 -2.118 13.956 1.00 78.31 110 ASP A N 1
ATOM 865 C CA . ASP A 1 110 ? -9.467 -1.919 12.544 1.00 78.31 110 ASP A CA 1
ATOM 866 C C . ASP A 1 110 ? -9.515 -3.261 11.830 1.00 78.31 110 ASP A C 1
ATOM 868 O O . ASP A 1 110 ? -8.540 -3.753 11.248 1.00 78.31 110 ASP A O 1
ATOM 872 N N . VAL A 1 111 ? -10.705 -3.852 11.887 1.00 88.31 111 VAL A N 1
ATOM 873 C CA . VAL A 1 111 ? -11.029 -5.117 11.228 1.00 88.31 111 VAL A CA 1
ATOM 874 C C . VAL A 1 111 ? -10.712 -5.064 9.731 1.00 88.31 111 VAL A C 1
ATOM 876 O O . VAL A 1 111 ? -10.382 -6.098 9.154 1.00 88.31 111 VAL A O 1
ATOM 879 N N . LEU A 1 112 ? -10.773 -3.893 9.083 1.00 92.69 112 LEU A N 1
ATOM 880 C CA . LEU A 1 112 ? -10.539 -3.794 7.645 1.00 92.69 112 LEU A CA 1
ATOM 881 C C . LEU A 1 112 ? -9.055 -3.927 7.295 1.00 92.69 112 LEU A C 1
ATOM 883 O O . LEU A 1 112 ? -8.724 -4.666 6.371 1.00 92.69 112 LEU A O 1
ATOM 887 N N . LEU A 1 113 ? -8.163 -3.267 8.038 1.00 92.50 113 LEU A N 1
ATOM 888 C CA . LEU A 1 113 ? -6.714 -3.433 7.864 1.00 92.50 113 LEU A CA 1
ATOM 889 C C . LEU A 1 113 ? -6.259 -4.850 8.198 1.00 92.50 113 LEU A C 1
ATOM 891 O O . LEU A 1 113 ? -5.471 -5.438 7.457 1.00 92.50 113 LEU A O 1
ATOM 895 N N . TRP A 1 114 ? -6.770 -5.403 9.300 1.00 93.12 114 TRP A N 1
ATOM 896 C CA . TRP A 1 114 ? -6.470 -6.778 9.677 1.00 93.12 114 TRP A CA 1
ATOM 897 C C . TRP A 1 114 ? -6.975 -7.765 8.621 1.00 93.12 114 TRP A C 1
ATOM 899 O O . TRP A 1 114 ? -6.276 -8.705 8.269 1.00 93.12 114 TRP A O 1
ATOM 909 N N . ARG A 1 115 ? -8.161 -7.541 8.048 1.00 94.94 115 ARG A N 1
ATOM 910 C CA . ARG A 1 115 ? -8.667 -8.368 6.950 1.00 94.94 115 ARG A CA 1
ATOM 911 C C . ARG A 1 115 ? -7.823 -8.221 5.687 1.00 94.94 115 ARG A C 1
ATOM 913 O O . ARG A 1 115 ? -7.478 -9.226 5.078 1.00 94.94 115 ARG A O 1
ATOM 920 N N . ALA A 1 116 ? -7.453 -6.995 5.320 1.00 96.38 116 ALA A N 1
ATOM 921 C CA . ALA A 1 116 ? -6.567 -6.743 4.188 1.00 96.38 116 ALA A CA 1
ATOM 922 C C . ALA A 1 116 ? -5.229 -7.477 4.355 1.00 96.38 116 ALA A C 1
ATOM 924 O O . ALA A 1 116 ? -4.733 -8.050 3.392 1.00 96.38 116 ALA A O 1
ATOM 925 N N . SER A 1 117 ? -4.679 -7.545 5.574 1.00 96.19 117 SER A N 1
ATOM 926 C CA . SER A 1 117 ? -3.445 -8.298 5.816 1.00 96.19 117 SER A CA 1
ATOM 927 C C . SER A 1 117 ? -3.591 -9.798 5.539 1.00 96.19 117 SER A C 1
ATOM 929 O O . SER A 1 117 ? -2.617 -10.430 5.142 1.00 96.19 117 SER A O 1
ATOM 931 N N . ARG A 1 118 ? -4.790 -10.369 5.702 1.00 95.50 118 ARG A N 1
ATOM 932 C CA . ARG A 1 118 ? -5.080 -11.777 5.391 1.00 95.50 118 ARG A CA 1
ATOM 933 C C . ARG A 1 118 ? -5.349 -11.999 3.909 1.00 95.50 118 ARG A C 1
ATOM 935 O O . ARG A 1 118 ? -4.768 -12.904 3.328 1.00 95.50 118 ARG A O 1
ATOM 942 N N . ASP A 1 119 ? -6.198 -11.165 3.317 1.00 96.44 119 ASP A N 1
ATOM 943 C CA . ASP A 1 119 ? -6.733 -11.400 1.974 1.00 96.44 119 ASP A CA 1
ATOM 944 C C . ASP A 1 119 ? -5.750 -10.952 0.871 1.00 96.44 119 ASP A C 1
ATOM 946 O O . ASP A 1 119 ? -5.640 -11.590 -0.176 1.00 96.44 119 ASP A O 1
ATOM 950 N N . TRP A 1 120 ? -5.011 -9.856 1.085 1.00 97.31 120 TRP A N 1
ATOM 951 C CA . TRP A 1 120 ? -4.174 -9.255 0.040 1.00 97.31 120 TRP A CA 1
ATOM 952 C C . TRP A 1 120 ? -2.968 -10.093 -0.391 1.00 97.31 120 TRP A C 1
ATOM 954 O O . TRP A 1 120 ? -2.707 -10.108 -1.591 1.00 97.31 120 TRP A O 1
ATOM 964 N N . PRO A 1 121 ? -2.217 -10.773 0.498 1.00 96.38 121 PRO A N 1
ATOM 965 C CA . PRO A 1 121 ? -1.106 -11.623 0.068 1.00 96.38 121 PRO A CA 1
ATOM 966 C C . PRO A 1 121 ? -1.563 -12.718 -0.902 1.00 96.38 121 PRO A C 1
ATOM 968 O O . PRO A 1 121 ? -0.941 -12.913 -1.944 1.00 96.38 121 PRO A O 1
ATOM 971 N N . ASP A 1 122 ? -2.693 -13.364 -0.602 1.00 95.12 122 ASP A N 1
ATOM 972 C CA . ASP A 1 122 ? -3.270 -14.420 -1.437 1.00 95.12 122 ASP A CA 1
ATOM 973 C C . ASP A 1 122 ? -3.826 -13.877 -2.759 1.00 95.12 122 ASP A C 1
ATOM 975 O O . ASP A 1 122 ? -3.739 -14.545 -3.793 1.00 95.12 122 ASP A O 1
ATOM 979 N N . ASP A 1 123 ? -4.428 -12.683 -2.747 1.00 95.31 123 ASP A N 1
ATOM 980 C CA . ASP A 1 123 ? -4.862 -12.000 -3.968 1.00 95.31 123 ASP A CA 1
ATOM 981 C C . ASP A 1 123 ? -3.659 -11.620 -4.845 1.00 95.31 123 ASP A C 1
ATOM 983 O O . ASP A 1 123 ? -3.651 -11.961 -6.028 1.00 95.31 123 ASP A O 1
ATOM 987 N N . ALA A 1 124 ? -2.618 -11.020 -4.265 1.00 94.06 124 ALA A N 1
ATOM 988 C CA . ALA A 1 124 ? -1.400 -10.609 -4.960 1.00 94.06 124 ALA A CA 1
ATOM 989 C C . ALA A 1 124 ? -0.667 -11.786 -5.617 1.00 94.06 124 ALA A C 1
ATOM 991 O O . ALA A 1 124 ? -0.399 -11.753 -6.816 1.00 94.06 124 ALA A O 1
ATOM 992 N N . VAL A 1 125 ? -0.382 -12.853 -4.862 1.00 92.94 125 VAL A N 1
ATOM 993 C CA . VAL A 1 125 ? 0.332 -14.036 -5.380 1.00 92.94 125 VAL A CA 1
ATOM 994 C C . VAL A 1 125 ? -0.450 -14.719 -6.505 1.00 92.94 125 VAL A C 1
ATOM 996 O O . VAL A 1 125 ? 0.138 -15.272 -7.431 1.00 92.94 125 VAL A O 1
ATOM 999 N N . ALA A 1 126 ? -1.781 -14.650 -6.467 1.00 92.00 126 ALA A N 1
ATOM 1000 C CA . ALA A 1 126 ? -2.637 -15.185 -7.517 1.00 92.00 126 ALA A CA 1
ATOM 1001 C C . ALA A 1 126 ? -2.877 -14.220 -8.695 1.00 92.00 126 ALA A C 1
ATOM 1003 O O . ALA A 1 126 ? -3.704 -14.527 -9.557 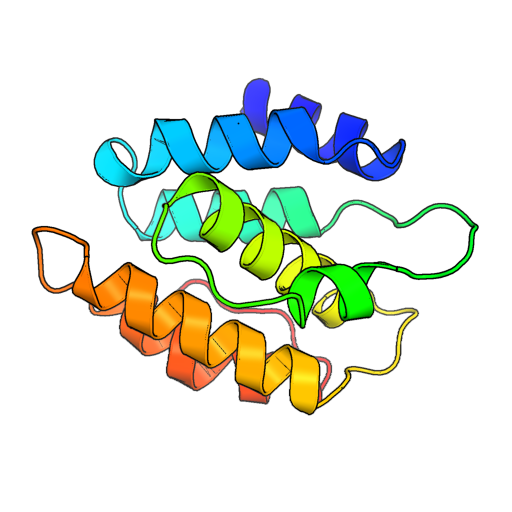1.00 92.00 126 ALA A O 1
ATOM 1004 N N . GLY A 1 127 ? -2.226 -13.050 -8.722 1.00 88.94 127 GLY A N 1
ATOM 1005 C CA . GLY A 1 127 ? -2.415 -12.029 -9.758 1.00 88.94 127 GLY A CA 1
ATOM 1006 C C . GLY A 1 127 ? -3.817 -11.408 -9.768 1.00 88.94 127 GLY A C 1
ATOM 1007 O O . GLY A 1 127 ? -4.279 -10.919 -10.800 1.00 88.94 127 GLY A O 1
ATOM 1008 N N . ARG A 1 128 ? -4.541 -11.464 -8.643 1.00 91.69 128 ARG A N 1
ATOM 1009 C CA . ARG A 1 128 ? -5.874 -10.870 -8.496 1.00 91.69 128 ARG A CA 1
ATOM 1010 C C . ARG A 1 128 ? -5.764 -9.425 -7.998 1.00 91.69 128 ARG A C 1
ATOM 1012 O O . ARG A 1 128 ? -4.883 -9.114 -7.201 1.00 91.69 128 ARG A O 1
ATOM 1019 N N . PRO A 1 129 ? -6.697 -8.538 -8.390 1.00 90.38 129 PRO A N 1
ATOM 1020 C CA . PRO A 1 129 ? -6.752 -7.189 -7.839 1.00 90.38 129 PRO A CA 1
ATOM 1021 C C . PRO A 1 129 ? -6.964 -7.199 -6.322 1.00 90.38 129 PRO A C 1
ATOM 1023 O O . PRO A 1 129 ? -7.815 -7.938 -5.823 1.00 90.38 129 PRO A O 1
ATOM 1026 N N . LEU A 1 130 ? -6.262 -6.316 -5.608 1.00 93.94 130 LEU A N 1
ATOM 1027 C CA . LEU A 1 130 ? -6.423 -6.145 -4.164 1.00 93.94 130 LEU A CA 1
ATOM 1028 C C . LEU A 1 130 ? -7.788 -5.537 -3.842 1.00 93.94 130 LEU A C 1
ATOM 1030 O O . LEU A 1 130 ? -8.127 -4.430 -4.270 1.00 93.94 130 LEU A O 1
ATOM 1034 N N . ARG A 1 131 ? -8.591 -6.265 -3.071 1.00 89.44 131 ARG A N 1
ATOM 1035 C CA . ARG A 1 131 ? -9.957 -5.854 -2.744 1.00 89.44 131 ARG A CA 1
ATOM 1036 C C . ARG A 1 131 ? -9.976 -5.002 -1.482 1.00 89.44 131 ARG A C 1
ATOM 1038 O O . ARG A 1 131 ? -9.490 -5.412 -0.431 1.00 89.44 131 ARG A O 1
ATOM 1045 N N . VAL A 1 132 ? -10.611 -3.834 -1.567 1.00 87.44 132 VAL A N 1
ATOM 1046 C CA . VAL A 1 132 ? -10.963 -3.024 -0.393 1.00 87.44 132 VAL A CA 1
ATOM 1047 C C . VA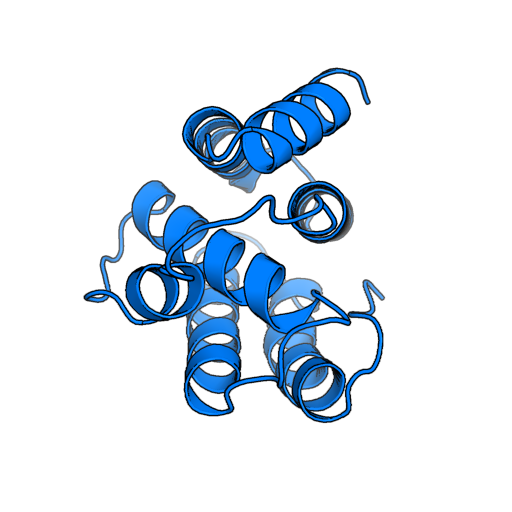L A 1 132 ? -12.448 -3.237 -0.103 1.00 87.44 132 VAL A C 1
ATOM 1049 O O . VAL A 1 132 ? -13.305 -2.596 -0.729 1.00 87.44 132 VAL A O 1
ATOM 1052 N N . GLY A 1 133 ? -12.724 -4.190 0.797 1.00 71.44 133 GLY A N 1
ATOM 1053 C CA . GLY A 1 133 ? -14.066 -4.593 1.245 1.00 71.44 133 GLY A CA 1
ATOM 1054 C C . GLY A 1 133 ? -14.929 -3.434 1.691 1.00 71.44 133 GLY A C 1
ATOM 1055 O O . GLY A 1 133 ? -14.369 -2.413 2.146 1.00 71.44 133 GLY A O 1
#

pLDDT: mean 92.55, std 7.22, range [61.41, 98.44]

Sequence (133 aa):
ARPLHHAHHELTLGNPDFAITHLSATWCEADPRTWLKSLVFIASAPYADGPDDRGTVALGRPDPALHPRVRRLLHAVWQLTDPLVLPDPEVAERMRRELEQLSATRPADDVLLWRASRDWPDDAVAGRPLRVG

Organism: NCBI:txid146819

Secondary structure (DSSP, 8-state):
-HHHHHHHHHHHTT--HHHHHHHHHTTTTS-HHHHHHHHHHHHTS---SS---HHHHHHSPP--SHHHHHHHHHHHHHHHT-TTSPPPHHHHHHHHHHHHHHHHHSSS--HHHHHHHHHHHHHHHTTPPPP--

Radius of gyration: 13.36 Å; chains: 1; bounding box: 30×31×35 Å

Foldseek 3Di:
DVLLVVLLVCVLVVHNQSVLVVLLVCLQPDDPLVSVVSLLSSLCRDHDDDPLCLQVLLLPDDDLDSSSLSRNLSSLSSQLQHLVHQRDLSSLLSNLVSLVSSCVPHPDNRPQSNVLSVVVSVCSNVNHRRDRD